Protein AF-S4NKR2-F1 (afdb_monomer_lite)

Organism: NCBI:txid116150

Secondary structure (DSSP, 8-state):
--HHHHHHHHHHHHHHHHTT--EEEEESS--SS--TTEEEEE-GGGGGGTTT--TT-TTS-HHHHHHHHHHHHHHHHHHS---

Foldseek 3Di:
DDPVVVVVVCVVVVVCVVVVAQDEAEDLDDDPDDDPSYHYDHPVVCVVLCVPPPPPDPVDDPVNSVVSSVVSVVVVPVVDDDD

Structure (mmCIF, N/CA/C/O backbone):
data_AF-S4NKR2-F1
#
_entry.id   AF-S4NKR2-F1
#
loop_
_atom_site.group_PDB
_atom_site.id
_atom_site.type_symbol
_atom_site.label_atom_id
_atom_site.label_alt_id
_atom_site.label_comp_id
_atom_site.label_asym_id
_atom_site.label_entity_id
_atom_site.label_seq_id
_atom_site.pdbx_PDB_ins_code
_atom_site.Cartn_x
_atom_site.Cartn_y
_atom_site.Cartn_z
_atom_site.occupancy
_atom_site.B_iso_or_equiv
_atom_site.auth_seq_id
_atom_site.auth_comp_id
_atom_site.auth_asym_id
_atom_site.auth_atom_id
_atom_site.pdbx_PDB_model_num
ATOM 1 N N . PRO A 1 1 ? 4.880 1.927 -8.308 1.00 63.50 1 PRO A N 1
ATOM 2 C CA . PRO A 1 1 ? 4.830 1.463 -6.899 1.00 63.50 1 PRO A CA 1
ATOM 3 C C . PRO A 1 1 ? 6.210 0.978 -6.443 1.00 63.50 1 PRO A C 1
ATOM 5 O O . PRO A 1 1 ? 6.757 0.060 -7.038 1.00 63.50 1 PRO A O 1
ATOM 8 N N . SER A 1 2 ? 6.794 1.625 -5.435 1.00 75.69 2 SER A N 1
ATOM 9 C CA . SER A 1 2 ? 8.033 1.163 -4.803 1.00 75.69 2 SER A CA 1
ATOM 10 C C . SER A 1 2 ? 7.815 0.985 -3.305 1.00 75.69 2 SER A C 1
ATOM 12 O O . SER A 1 2 ? 6.922 1.605 -2.714 1.00 75.69 2 SER A O 1
ATOM 14 N N . LYS A 1 3 ? 8.675 0.189 -2.663 1.00 82.75 3 LYS A N 1
ATOM 15 C CA . LYS A 1 3 ? 8.631 -0.027 -1.212 1.00 82.75 3 LYS A CA 1
ATOM 16 C C . LYS A 1 3 ? 8.695 1.286 -0.419 1.00 82.75 3 LYS A C 1
ATOM 18 O O . LYS A 1 3 ? 8.075 1.378 0.638 1.00 82.75 3 LYS A O 1
ATOM 23 N N . SER A 1 4 ? 9.385 2.316 -0.918 1.00 85.44 4 SER A N 1
ATOM 24 C CA . SER A 1 4 ? 9.419 3.639 -0.277 1.00 85.44 4 SER A CA 1
ATOM 25 C C . SER A 1 4 ? 8.053 4.338 -0.286 1.00 85.44 4 SER A C 1
ATOM 27 O O . SER A 1 4 ? 7.624 4.827 0.756 1.00 85.44 4 SER A O 1
ATOM 29 N N . HIS A 1 5 ? 7.318 4.309 -1.403 1.00 85.50 5 HIS A N 1
ATOM 30 C CA . HIS A 1 5 ? 5.967 4.885 -1.488 1.00 85.50 5 HIS A CA 1
ATOM 31 C C . HIS A 1 5 ? 4.965 4.153 -0.587 1.00 85.50 5 HIS A C 1
ATOM 33 O O . HIS A 1 5 ? 4.090 4.785 0.003 1.00 85.50 5 HIS A O 1
ATOM 39 N N . PHE A 1 6 ? 5.121 2.837 -0.415 1.00 90.12 6 PHE A N 1
ATOM 40 C CA . PHE A 1 6 ? 4.326 2.085 0.556 1.00 90.12 6 PHE A CA 1
ATOM 41 C C . PHE A 1 6 ? 4.560 2.567 1.994 1.00 90.12 6 PHE A C 1
ATOM 43 O O . PHE A 1 6 ? 3.606 2.773 2.742 1.00 90.12 6 PHE A O 1
ATOM 50 N N . HIS A 1 7 ? 5.819 2.798 2.381 1.00 91.69 7 HIS A N 1
ATOM 51 C CA . HIS A 1 7 ? 6.141 3.323 3.711 1.00 91.69 7 HIS A CA 1
ATOM 52 C C . HIS A 1 7 ? 5.586 4.724 3.936 1.00 91.69 7 HIS A C 1
ATOM 54 O O . HIS A 1 7 ? 5.042 4.984 5.006 1.00 91.69 7 HIS A O 1
ATOM 60 N N . LEU A 1 8 ? 5.674 5.583 2.922 1.00 93.00 8 LEU A N 1
ATOM 61 C CA . LEU A 1 8 ? 5.080 6.913 2.951 1.00 93.00 8 LEU A CA 1
ATOM 62 C C . LEU A 1 8 ? 3.560 6.836 3.186 1.00 93.00 8 LEU A C 1
ATOM 64 O O . LEU A 1 8 ? 3.041 7.529 4.056 1.00 93.00 8 LEU A O 1
ATOM 68 N N . MET A 1 9 ? 2.855 5.941 2.488 1.00 94.25 9 MET A N 1
ATOM 69 C CA . MET A 1 9 ? 1.406 5.782 2.662 1.00 94.25 9 MET A CA 1
ATOM 70 C C . MET A 1 9 ? 0.981 5.249 4.029 1.00 94.25 9 MET A C 1
ATOM 72 O O . MET A 1 9 ? -0.094 5.623 4.495 1.00 94.25 9 MET A O 1
ATOM 76 N N . LYS A 1 10 ? 1.818 4.475 4.733 1.00 94.38 10 LYS A N 1
ATOM 77 C CA . LYS A 1 10 ? 1.519 4.092 6.128 1.00 94.38 10 LYS A CA 1
ATOM 78 C C . LYS A 1 10 ? 1.313 5.313 7.028 1.00 94.38 10 LYS A C 1
ATOM 80 O O . LYS A 1 10 ? 0.440 5.279 7.888 1.00 94.38 10 LYS A O 1
ATOM 85 N N . GLY A 1 11 ? 2.068 6.390 6.795 1.00 95.00 11 GLY A N 1
ATOM 86 C CA . GLY A 1 11 ? 1.937 7.643 7.542 1.00 95.00 11 GLY A CA 1
ATOM 87 C C . GLY A 1 11 ? 0.603 8.364 7.332 1.00 95.00 11 GLY A C 1
ATOM 88 O O . GLY A 1 11 ? 0.251 9.205 8.146 1.00 95.00 11 GLY A O 1
ATOM 89 N N . LEU A 1 12 ? -0.149 8.028 6.280 1.00 96.06 12 LEU A N 1
ATOM 90 C CA . LEU A 1 12 ? -1.497 8.545 6.041 1.00 96.06 12 LEU A CA 1
ATOM 91 C C . LEU A 1 12 ? -2.570 7.554 6.501 1.00 96.06 12 LEU A C 1
ATOM 93 O O . LEU A 1 12 ? -3.522 7.933 7.177 1.00 96.06 12 LEU A O 1
ATOM 97 N N . VAL A 1 13 ? -2.418 6.279 6.141 1.00 97.00 13 VAL A N 1
ATOM 98 C CA . VAL A 1 13 ? -3.437 5.255 6.398 1.00 97.00 13 VAL A CA 1
ATOM 99 C C . VAL A 1 13 ? -3.593 4.979 7.888 1.00 97.00 13 VAL A C 1
ATOM 101 O O . VAL A 1 13 ? -4.719 4.879 8.363 1.00 97.00 13 VAL A O 1
ATOM 104 N N . TYR A 1 14 ? -2.497 4.874 8.642 1.00 96.38 14 TYR A N 1
ATOM 105 C CA . TYR A 1 14 ? -2.590 4.518 10.059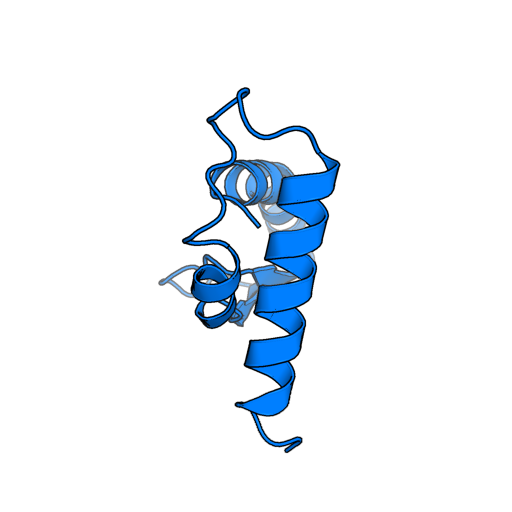 1.00 96.38 14 TYR A CA 1
ATOM 106 C C . TYR A 1 14 ? -3.272 5.599 10.904 1.00 96.38 14 TYR A C 1
ATOM 108 O O . TYR A 1 14 ? -4.207 5.240 11.614 1.00 96.38 14 TYR A O 1
ATOM 116 N N . PRO A 1 15 ? -2.950 6.901 10.767 1.00 98.06 15 PRO A N 1
ATOM 117 C CA . PRO A 1 15 ? -3.702 7.940 11.471 1.00 98.06 15 PRO A CA 1
ATOM 118 C C . PRO A 1 15 ? -5.196 7.965 11.127 1.00 98.06 15 PRO A C 1
ATOM 120 O O . PRO A 1 15 ? -6.022 8.215 12.000 1.00 98.06 15 PRO A O 1
ATOM 123 N N . LEU A 1 16 ? -5.573 7.675 9.874 1.00 98.25 16 LEU A N 1
ATOM 124 C CA . LEU A 1 16 ? -6.987 7.591 9.490 1.00 98.25 16 LEU A CA 1
ATOM 125 C C . LEU A 1 16 ? -7.699 6.425 10.188 1.00 98.25 16 LEU A C 1
ATOM 127 O O . LEU A 1 16 ? -8.823 6.587 10.662 1.00 98.25 16 LEU A O 1
ATOM 131 N N . LEU A 1 17 ? -7.042 5.270 10.284 1.00 97.81 17 LEU A N 1
ATOM 132 C CA . LEU A 1 17 ? -7.570 4.118 11.016 1.00 97.81 17 LEU A CA 1
ATOM 133 C C . LEU A 1 17 ? -7.672 4.401 12.521 1.00 97.81 17 LEU A C 1
ATOM 135 O O . LEU A 1 17 ? -8.689 4.072 13.128 1.00 97.81 17 LEU A O 1
ATOM 139 N N . GLU A 1 18 ? -6.661 5.047 13.110 1.00 97.25 18 GLU A N 1
ATOM 140 C CA . GLU A 1 18 ? -6.653 5.470 14.521 1.00 97.25 18 GLU A CA 1
ATOM 141 C C . GLU A 1 18 ? -7.784 6.461 14.832 1.00 97.25 18 GLU A C 1
ATOM 143 O O . GLU A 1 18 ? -8.395 6.390 15.896 1.00 97.25 18 GLU A O 1
ATOM 148 N N . ALA A 1 19 ? -8.126 7.331 13.880 1.00 98.06 19 ALA A N 1
ATOM 149 C CA . ALA A 1 19 ? -9.275 8.230 13.964 1.00 98.06 19 ALA A CA 1
ATOM 150 C C . ALA A 1 19 ? -10.636 7.535 13.727 1.00 98.06 19 ALA A C 1
ATOM 152 O O . ALA A 1 19 ? -11.677 8.192 13.751 1.00 98.06 19 ALA A O 1
ATOM 153 N N . GLY A 1 20 ? -10.657 6.216 13.506 1.00 97.81 20 GLY A N 1
ATOM 154 C CA . GLY A 1 20 ? -11.879 5.426 13.337 1.00 97.81 20 GLY A CA 1
ATOM 155 C C . GLY A 1 20 ? -12.454 5.423 11.918 1.00 97.81 20 GLY A C 1
ATOM 156 O O . GLY A 1 20 ? -13.566 4.931 11.715 1.00 97.81 20 GLY A O 1
ATOM 157 N N . HIS A 1 21 ? -11.726 5.942 10.925 1.00 98.50 21 HIS A N 1
ATOM 158 C CA . HIS A 1 21 ? -12.168 5.891 9.533 1.00 98.50 21 HIS A CA 1
ATOM 159 C C . HIS A 1 21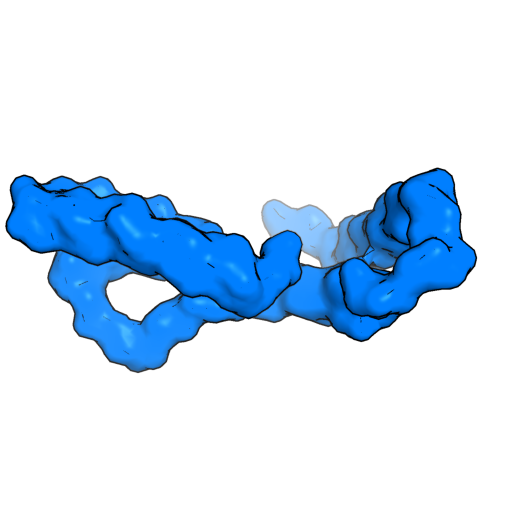 ? -12.053 4.480 8.946 1.00 98.50 21 HIS A C 1
ATOM 161 O O . HIS A 1 21 ? -11.168 3.702 9.298 1.00 98.50 21 HIS A O 1
ATOM 167 N N . GLN A 1 22 ? -12.931 4.177 7.986 1.00 98.38 22 GLN A N 1
ATOM 168 C CA . GLN A 1 22 ? -12.804 3.009 7.117 1.00 98.38 22 GLN A CA 1
ATOM 169 C C . GLN A 1 22 ? -11.925 3.354 5.919 1.00 98.38 22 GLN A C 1
ATOM 171 O O . GLN A 1 22 ? -12.203 4.308 5.191 1.00 98.38 22 GLN A O 1
ATOM 176 N N . VAL A 1 23 ? -10.874 2.570 5.705 1.00 98.00 23 VAL A N 1
ATOM 177 C CA . VAL A 1 23 ? -9.901 2.787 4.635 1.00 98.00 23 VAL A CA 1
ATOM 178 C C . VAL A 1 23 ? -9.880 1.578 3.710 1.00 98.00 23 VAL A C 1
ATOM 180 O O . VAL A 1 23 ? -9.758 0.437 4.151 1.00 98.00 23 VAL A O 1
ATOM 183 N N . THR A 1 24 ? -9.955 1.830 2.405 1.00 97.88 24 THR A N 1
ATOM 184 C CA . THR A 1 24 ? -9.618 0.836 1.380 1.00 97.88 24 THR A CA 1
ATOM 185 C C . THR A 1 24 ? -8.268 1.198 0.785 1.00 97.88 24 THR A C 1
ATOM 187 O O . THR A 1 24 ? -8.106 2.281 0.225 1.00 97.88 24 THR A O 1
ATOM 190 N N . TRP A 1 25 ? -7.292 0.304 0.911 1.00 96.00 25 TRP A N 1
ATOM 191 C CA . TRP A 1 25 ? -5.931 0.528 0.454 1.00 96.00 25 TRP A CA 1
ATOM 192 C C . TRP A 1 25 ? -5.559 -0.439 -0.668 1.00 96.00 25 TRP A C 1
ATOM 194 O O . TRP A 1 25 ? -5.317 -1.626 -0.450 1.00 96.00 25 TRP A O 1
ATOM 204 N N . ILE A 1 26 ? -5.477 0.102 -1.882 1.00 94.94 26 ILE A N 1
ATOM 205 C CA . ILE A 1 26 ? -4.956 -0.592 -3.060 1.00 94.94 26 ILE A CA 1
ATOM 206 C C . ILE A 1 26 ? -3.429 -0.552 -3.007 1.00 94.94 26 ILE A C 1
ATOM 208 O O . ILE A 1 26 ? -2.833 0.528 -3.0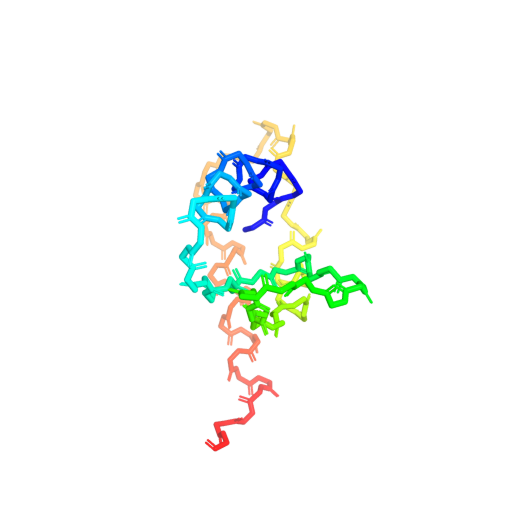17 1.00 94.94 26 ILE A O 1
ATOM 212 N N . THR A 1 27 ? -2.782 -1.709 -2.903 1.00 93.06 27 THR A N 1
ATOM 213 C CA . THR A 1 27 ? -1.330 -1.768 -2.696 1.00 93.06 27 THR A CA 1
ATOM 214 C C . THR A 1 27 ? -0.722 -3.040 -3.266 1.00 93.06 27 THR A C 1
ATOM 216 O O . THR A 1 27 ? -1.346 -4.099 -3.276 1.00 93.06 27 THR A O 1
ATOM 219 N N . THR A 1 28 ? 0.529 -2.935 -3.713 1.00 91.94 28 THR A N 1
ATOM 220 C CA . THR A 1 28 ? 1.335 -4.100 -4.091 1.00 91.94 28 THR A CA 1
ATOM 221 C C . THR A 1 28 ? 1.935 -4.817 -2.877 1.00 91.94 28 THR A C 1
ATOM 223 O O . THR A 1 28 ? 2.374 -5.953 -2.989 1.00 91.94 28 THR A O 1
ATOM 226 N N . TYR A 1 29 ? 1.899 -4.179 -1.701 1.00 91.69 29 TYR A N 1
ATOM 227 C CA . TYR A 1 29 ? 2.413 -4.708 -0.437 1.00 91.69 29 TYR A CA 1
ATOM 228 C C . TYR A 1 29 ? 1.271 -4.864 0.586 1.00 91.69 29 TYR A C 1
ATOM 230 O O . TYR A 1 29 ? 1.201 -4.083 1.543 1.00 91.69 29 TYR A O 1
ATOM 238 N N . PRO A 1 30 ? 0.319 -5.794 0.386 1.00 92.62 30 PRO A N 1
ATOM 239 C CA . PRO A 1 30 ? -0.755 -6.009 1.351 1.00 92.62 30 PRO A CA 1
ATOM 240 C C . PRO A 1 30 ? -0.192 -6.510 2.689 1.00 92.62 30 PRO A C 1
ATOM 242 O O . PRO A 1 30 ? 0.809 -7.228 2.749 1.00 92.62 30 PRO A O 1
ATOM 245 N N . GLY A 1 31 ? -0.834 -6.114 3.788 1.00 88.81 31 GLY A N 1
ATOM 246 C CA . GLY A 1 31 ? -0.507 -6.642 5.110 1.00 88.81 31 GLY A CA 1
ATOM 247 C C . GLY A 1 31 ? -0.919 -8.112 5.233 1.00 88.81 31 GLY A C 1
ATOM 248 O O . GLY A 1 31 ? -1.915 -8.534 4.659 1.00 88.81 31 GLY A O 1
ATOM 249 N N . THR A 1 32 ? -0.176 -8.897 6.015 1.00 87.31 32 THR A N 1
ATOM 250 C CA . THR A 1 32 ? -0.503 -10.317 6.257 1.00 87.31 32 THR A CA 1
ATOM 251 C C . THR A 1 32 ? -1.504 -10.526 7.388 1.00 87.31 32 THR A C 1
ATOM 253 O O . THR A 1 32 ? -2.082 -11.602 7.515 1.00 87.31 32 THR A O 1
ATOM 256 N N . LYS A 1 33 ? -1.698 -9.512 8.237 1.00 89.12 33 LYS A N 1
ATOM 257 C CA . LYS A 1 33 ? -2.618 -9.561 9.372 1.00 89.12 33 LYS A CA 1
ATOM 258 C C . LYS A 1 33 ? -3.834 -8.682 9.087 1.00 89.12 33 LYS A C 1
ATOM 260 O O . LYS A 1 33 ? -3.649 -7.571 8.586 1.00 89.12 33 LYS A O 1
ATOM 265 N N . PRO A 1 34 ? -5.048 -9.139 9.435 1.00 89.62 34 PRO A N 1
ATOM 266 C CA . PRO A 1 34 ? -6.229 -8.296 9.352 1.00 89.62 34 PRO A CA 1
ATOM 267 C C . PRO A 1 34 ? -6.084 -7.106 10.308 1.00 89.62 34 PRO A C 1
ATOM 269 O O . PRO A 1 34 ? -5.649 -7.261 11.451 1.00 89.62 34 PRO A O 1
ATOM 272 N N . VAL A 1 35 ? -6.449 -5.921 9.824 1.00 94.62 35 VAL A N 1
ATOM 273 C CA . VAL A 1 35 ? -6.479 -4.673 10.593 1.00 94.62 35 VAL A CA 1
ATOM 274 C C . VAL A 1 35 ? -7.916 -4.166 10.571 1.00 94.62 35 VAL A C 1
ATOM 276 O O . VAL A 1 35 ? -8.554 -4.146 9.519 1.00 94.62 35 VAL A O 1
ATOM 279 N N . GLN A 1 36 ? -8.450 -3.798 11.735 1.00 96.44 36 GLN A N 1
ATOM 280 C CA . GLN A 1 36 ? -9.818 -3.295 11.836 1.00 96.44 36 GLN A CA 1
ATOM 281 C C . GLN A 1 36 ? -9.996 -2.047 10.961 1.00 96.44 36 GLN A C 1
ATOM 283 O O . GLN A 1 36 ? -9.103 -1.207 10.893 1.00 96.44 36 GLN A O 1
ATOM 288 N N . ASN A 1 37 ? -11.150 -1.940 10.295 1.00 97.50 37 ASN A N 1
ATOM 289 C CA . ASN A 1 37 ? -11.509 -0.835 9.399 1.00 97.50 37 ASN A CA 1
ATOM 290 C C . ASN A 1 37 ? -10.578 -0.648 8.185 1.00 97.50 37 ASN A C 1
ATOM 292 O O . ASN A 1 37 ? -10.680 0.365 7.495 1.00 97.50 37 ASN A O 1
ATOM 296 N N . LEU A 1 38 ? -9.711 -1.622 7.882 1.00 97.81 38 LEU A N 1
ATOM 297 C CA . LEU A 1 38 ? -8.837 -1.604 6.713 1.00 97.81 38 LEU A CA 1
ATOM 298 C C . LEU A 1 38 ? -9.177 -2.751 5.763 1.00 97.81 38 LEU A C 1
ATOM 300 O O . LEU A 1 38 ? -9.107 -3.923 6.128 1.00 97.81 38 LEU A O 1
ATOM 304 N N . THR A 1 39 ? -9.478 -2.407 4.515 1.00 97.44 39 THR A N 1
ATOM 305 C CA . THR A 1 39 ? -9.595 -3.366 3.411 1.00 97.44 39 THR A CA 1
ATOM 306 C C . THR A 1 39 ? -8.400 -3.206 2.487 1.00 97.44 39 THR A C 1
ATOM 308 O O . THR A 1 39 ? -8.133 -2.105 2.010 1.00 97.44 39 THR A O 1
ATOM 311 N N . TYR A 1 40 ? -7.688 -4.293 2.205 1.00 96.19 40 TYR A N 1
ATOM 312 C CA . TYR A 1 40 ? -6.658 -4.298 1.172 1.00 96.19 40 TYR A CA 1
ATOM 313 C C . TYR A 1 40 ? -7.254 -4.724 -0.167 1.00 96.19 40 TYR A C 1
ATOM 315 O O . TYR A 1 40 ? -7.955 -5.730 -0.243 1.00 96.19 40 TYR A O 1
ATOM 323 N N . VAL A 1 41 ? -6.920 -3.992 -1.228 1.00 95.38 41 VAL A N 1
ATOM 324 C CA . VAL A 1 41 ? -7.056 -4.487 -2.602 1.00 95.38 41 VAL A CA 1
ATOM 325 C C . VAL A 1 41 ? -5.660 -4.891 -3.052 1.00 95.38 41 VAL A C 1
ATOM 327 O O . VAL A 1 41 ? -4.801 -4.038 -3.292 1.00 95.38 41 VAL A O 1
ATOM 330 N N . ASP A 1 42 ? -5.426 -6.200 -3.081 1.00 93.44 42 ASP A N 1
ATOM 331 C CA . ASP A 1 42 ? -4.129 -6.778 -3.412 1.00 93.44 42 ASP A CA 1
ATOM 332 C C . ASP A 1 42 ? -3.852 -6.662 -4.915 1.00 93.44 42 ASP A C 1
ATOM 334 O O . ASP A 1 42 ? -4.526 -7.267 -5.750 1.00 93.44 42 ASP A O 1
ATOM 338 N N . VAL A 1 43 ? -2.828 -5.879 -5.246 1.00 91.94 43 VAL A N 1
ATOM 339 C CA . VAL A 1 43 ? -2.297 -5.747 -6.606 1.00 91.94 43 VAL A CA 1
ATOM 340 C C . VAL A 1 43 ? -0.811 -6.119 -6.674 1.00 91.94 43 VAL A C 1
ATOM 342 O O . VAL A 1 43 ? -0.082 -5.631 -7.535 1.00 91.94 43 VAL A O 1
ATOM 345 N N . SER A 1 44 ? -0.338 -6.990 -5.777 1.00 91.00 44 SER A N 1
ATOM 346 C CA . SER A 1 44 ? 1.058 -7.465 -5.697 1.00 91.00 44 SER A CA 1
ATOM 347 C C . SER A 1 44 ? 1.581 -8.074 -7.001 1.00 91.00 44 SER A C 1
ATOM 349 O O . SER A 1 44 ? 2.757 -7.942 -7.331 1.00 91.00 44 SER A O 1
ATOM 351 N N . HIS A 1 45 ? 0.706 -8.659 -7.820 1.00 87.75 45 HIS A N 1
ATOM 352 C CA . HIS A 1 45 ? 1.066 -9.165 -9.146 1.00 87.75 45 HIS A CA 1
ATOM 353 C C . HIS A 1 45 ? 1.644 -8.082 -10.081 1.00 87.75 45 HIS A C 1
ATOM 355 O O . HIS A 1 45 ? 2.432 -8.409 -10.970 1.00 87.75 45 HIS A O 1
ATOM 361 N N . LEU A 1 46 ? 1.315 -6.801 -9.861 1.00 85.62 46 LEU A N 1
ATOM 362 C CA . LEU A 1 46 ? 1.833 -5.677 -10.648 1.00 85.62 46 LEU A CA 1
ATOM 363 C C . LEU A 1 46 ? 3.302 -5.348 -10.348 1.00 85.62 46 LEU A C 1
ATOM 365 O O . LEU A 1 46 ? 3.913 -4.601 -11.113 1.00 85.62 46 LEU A O 1
ATOM 369 N N . GLU A 1 47 ? 3.902 -5.894 -9.283 1.00 83.00 47 GLU A N 1
ATOM 370 C CA . GLU A 1 47 ? 5.335 -5.686 -9.006 1.00 83.00 47 GLU A CA 1
ATOM 371 C C . GLU A 1 47 ? 6.216 -6.193 -10.149 1.00 83.00 47 GLU A C 1
ATOM 373 O O . GLU A 1 47 ? 7.208 -5.554 -10.500 1.00 83.00 47 GLU A O 1
ATOM 378 N N . LYS A 1 48 ? 5.784 -7.261 -10.825 1.00 81.75 48 LYS A N 1
ATOM 379 C CA . LYS A 1 48 ? 6.467 -7.820 -11.999 1.00 81.75 48 LYS A CA 1
ATOM 380 C C . LYS A 1 48 ? 6.575 -6.827 -13.162 1.00 81.75 48 LYS A C 1
ATOM 382 O O . LYS A 1 48 ? 7.502 -6.914 -13.959 1.00 81.75 48 LYS A O 1
ATOM 387 N N . LEU A 1 49 ? 5.668 -5.848 -13.259 1.00 77.88 49 LEU A N 1
ATOM 388 C CA . LEU A 1 49 ? 5.711 -4.826 -14.317 1.00 77.88 49 LEU A CA 1
ATOM 389 C C . LEU A 1 49 ? 6.861 -3.835 -14.135 1.00 77.88 49 LEU A C 1
ATOM 391 O O . LEU A 1 49 ? 7.297 -3.204 -15.101 1.00 77.88 49 LEU A O 1
ATOM 395 N N . VAL A 1 50 ? 7.333 -3.684 -12.898 1.00 73.94 50 VAL A N 1
ATOM 396 C CA . VAL A 1 50 ? 8.368 -2.719 -12.520 1.00 73.94 50 VAL A CA 1
ATOM 397 C C . VAL A 1 50 ? 9.675 -3.383 -12.084 1.00 73.94 50 VAL A C 1
ATOM 399 O O . VAL A 1 50 ? 10.668 -2.682 -11.944 1.00 73.94 50 VAL A O 1
ATOM 402 N N . GLU A 1 51 ? 9.713 -4.711 -11.941 1.00 71.94 51 GLU A N 1
ATOM 403 C CA . GLU A 1 51 ? 10.894 -5.490 -11.529 1.00 71.94 51 GLU A CA 1
ATOM 404 C C . GLU A 1 51 ? 12.125 -5.249 -12.421 1.00 71.94 51 GLU A C 1
ATOM 406 O O . GLU A 1 51 ? 13.256 -5.223 -11.943 1.00 71.94 51 GLU A O 1
ATOM 411 N N . HIS A 1 52 ? 11.912 -4.998 -13.714 1.00 68.88 52 HIS A N 1
ATOM 412 C CA . HIS A 1 52 ? 12.987 -4.716 -14.671 1.00 68.88 52 HIS A CA 1
ATOM 413 C C . HIS A 1 52 ? 13.307 -3.224 -14.836 1.00 68.88 52 HIS A C 1
ATOM 415 O O . HIS A 1 52 ? 14.128 -2.862 -15.681 1.00 68.88 52 HIS A O 1
ATOM 421 N N . ILE A 1 53 ? 12.662 -2.352 -14.058 1.00 71.31 53 ILE A N 1
ATOM 422 C CA . ILE A 1 53 ? 12.919 -0.914 -14.071 1.00 71.31 53 ILE A CA 1
ATOM 423 C C . ILE A 1 53 ? 13.848 -0.592 -12.904 1.00 71.31 53 ILE A C 1
ATOM 425 O O . ILE A 1 53 ? 13.419 -0.444 -11.760 1.00 71.31 53 ILE A O 1
ATOM 429 N N . ASP A 1 54 ? 15.138 -0.456 -13.201 1.00 69.00 54 ASP A N 1
ATOM 430 C CA . ASP A 1 54 ? 16.116 -0.000 -12.217 1.00 69.00 54 ASP A CA 1
ATOM 431 C C . ASP A 1 54 ? 15.942 1.504 -11.953 1.00 69.00 54 ASP A C 1
ATOM 433 O O . ASP A 1 54 ? 16.451 2.358 -12.680 1.00 69.00 54 ASP A O 1
ATOM 437 N N . MET A 1 55 ? 15.194 1.824 -10.8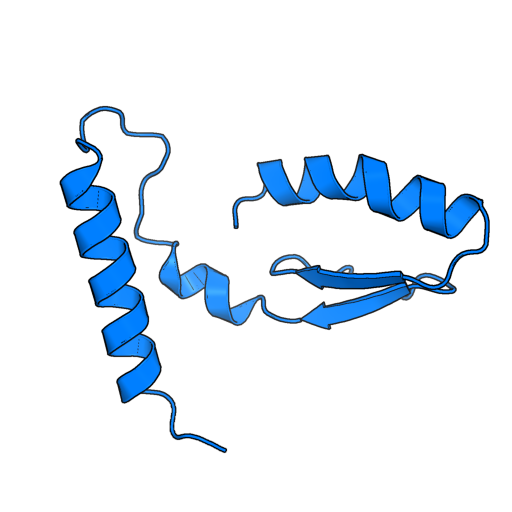96 1.00 67.12 55 MET A N 1
ATOM 438 C CA . MET A 1 55 ? 14.925 3.201 -10.470 1.00 67.12 55 MET A CA 1
ATOM 439 C C . MET A 1 55 ? 16.106 3.868 -9.746 1.00 67.12 55 MET A C 1
ATOM 441 O O . MET A 1 55 ? 16.042 5.068 -9.488 1.00 67.12 55 MET A O 1
ATOM 445 N N . ASN A 1 56 ? 17.164 3.123 -9.405 1.00 63.91 56 ASN A N 1
ATOM 446 C CA . ASN A 1 56 ? 18.354 3.655 -8.729 1.00 63.91 56 ASN A CA 1
ATOM 447 C C . ASN A 1 56 ? 19.495 3.969 -9.707 1.00 63.91 56 ASN A C 1
ATOM 449 O O . ASN A 1 56 ? 20.505 4.564 -9.322 1.00 63.91 56 ASN A O 1
ATOM 453 N N . ASN A 1 57 ? 19.355 3.582 -10.973 1.00 64.50 57 ASN A N 1
ATOM 454 C CA . ASN A 1 57 ? 20.380 3.779 -11.980 1.00 64.50 57 ASN A CA 1
ATOM 455 C C . ASN A 1 57 ? 20.151 5.061 -12.786 1.00 64.50 57 ASN A C 1
ATOM 457 O O . ASN A 1 57 ? 19.438 5.094 -13.789 1.00 64.50 57 ASN A O 1
ATOM 461 N N . ASN A 1 58 ? 20.856 6.119 -12.379 1.00 59.53 58 ASN A N 1
ATOM 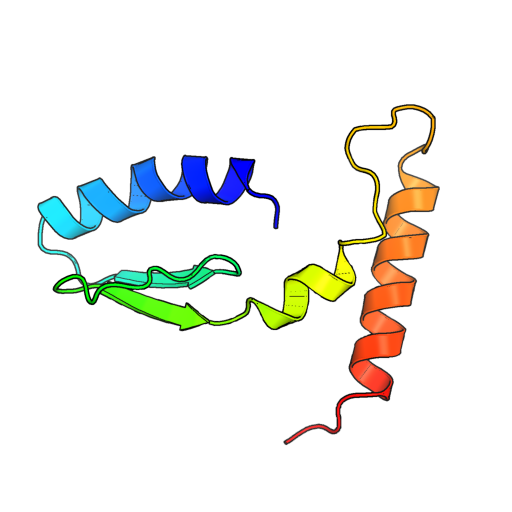462 C CA . ASN A 1 58 ? 20.844 7.430 -13.033 1.00 59.53 58 ASN A CA 1
ATOM 463 C C . ASN A 1 58 ? 21.375 7.434 -14.484 1.00 59.53 58 ASN A C 1
ATOM 465 O O . ASN A 1 58 ? 21.354 8.483 -15.124 1.00 59.53 58 ASN A O 1
ATOM 469 N N . ARG A 1 59 ? 21.850 6.303 -15.038 1.00 55.69 59 ARG A N 1
ATOM 470 C CA . ARG A 1 59 ? 22.211 6.214 -16.469 1.00 55.69 59 ARG A CA 1
ATOM 471 C C . ARG A 1 59 ? 20.998 6.079 -17.395 1.00 55.69 59 ARG A C 1
ATOM 473 O O . ARG A 1 59 ? 21.154 6.218 -18.608 1.00 55.69 59 ARG A O 1
ATOM 480 N N . PHE A 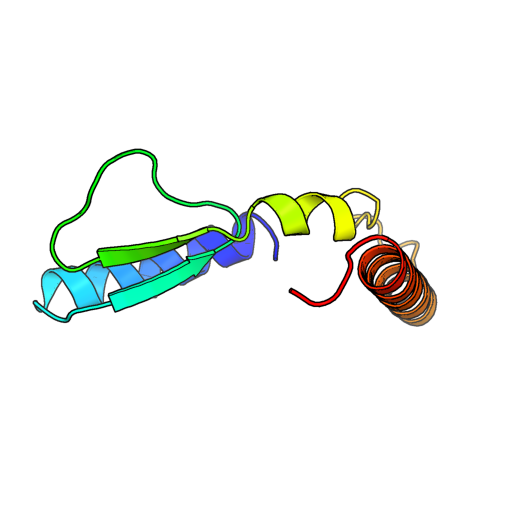1 60 ? 19.802 5.832 -16.861 1.00 55.19 60 PHE A N 1
ATOM 481 C CA . PHE A 1 60 ? 18.581 5.694 -17.651 1.00 55.19 60 PHE A CA 1
ATOM 482 C C . PHE A 1 60 ? 17.812 7.018 -17.723 1.00 55.19 60 PHE A C 1
ATOM 484 O O . PHE A 1 60 ? 16.925 7.305 -16.925 1.00 55.19 60 PHE A O 1
ATOM 491 N N . ASN A 1 61 ? 18.157 7.826 -18.730 1.00 60.44 61 ASN A N 1
ATOM 492 C CA . ASN A 1 61 ? 17.418 9.023 -19.137 1.00 60.44 61 ASN A CA 1
ATOM 493 C C . ASN A 1 61 ? 15.905 8.742 -19.228 1.00 60.44 61 ASN A C 1
ATOM 495 O O . ASN A 1 61 ? 15.492 7.744 -19.822 1.00 60.44 61 ASN A O 1
ATOM 499 N N . GLY A 1 62 ? 15.081 9.646 -18.685 1.00 70.56 62 GLY A N 1
ATOM 500 C CA . GLY A 1 62 ? 13.654 9.418 -18.405 1.00 70.56 62 GLY A CA 1
ATOM 501 C C . GLY A 1 62 ? 12.805 8.860 -19.557 1.00 70.56 62 GLY A C 1
ATOM 502 O O . GLY A 1 62 ? 11.880 8.094 -19.305 1.00 70.56 62 GLY A O 1
ATOM 503 N N . ILE A 1 63 ? 13.145 9.142 -20.821 1.00 80.94 63 ILE A N 1
ATOM 504 C CA . ILE A 1 63 ? 12.429 8.599 -21.993 1.00 80.94 63 ILE A CA 1
ATOM 505 C C . ILE A 1 63 ? 12.572 7.071 -22.091 1.00 80.94 63 ILE A C 1
ATOM 507 O O . ILE A 1 63 ? 11.620 6.386 -22.463 1.00 80.94 63 ILE A O 1
ATOM 511 N N . HIS A 1 64 ? 13.735 6.514 -21.740 1.00 76.94 64 HIS A N 1
ATOM 512 C CA . HIS A 1 64 ? 13.953 5.067 -21.781 1.00 76.94 64 HIS A CA 1
ATOM 513 C C . HIS A 1 64 ? 13.114 4.343 -20.724 1.00 76.94 64 HIS A C 1
ATOM 515 O O . HIS A 1 64 ? 12.501 3.322 -21.026 1.00 76.94 64 HIS A O 1
ATOM 521 N N . MET A 1 65 ? 13.033 4.907 -19.514 1.00 76.75 65 MET A N 1
ATOM 522 C CA . MET A 1 65 ? 12.189 4.374 -18.442 1.00 76.75 65 MET A CA 1
ATOM 523 C C . MET A 1 65 ? 10.711 4.399 -18.844 1.00 76.75 65 MET A C 1
ATOM 525 O O . MET A 1 65 ? 10.040 3.373 -18.752 1.00 76.75 65 MET A O 1
ATOM 529 N N . VAL A 1 66 ? 10.229 5.524 -19.388 1.00 82.00 66 VAL A N 1
ATOM 530 C CA . VAL A 1 66 ? 8.846 5.643 -19.883 1.00 82.00 66 VAL A CA 1
ATOM 531 C C . VAL A 1 66 ? 8.567 4.618 -20.984 1.00 82.00 66 VAL A C 1
ATOM 533 O O . VAL A 1 66 ? 7.531 3.954 -20.953 1.00 82.00 66 VAL A O 1
ATOM 536 N N . LYS A 1 67 ? 9.500 4.433 -21.927 1.00 84.56 67 LYS A N 1
ATOM 537 C CA . LYS A 1 67 ? 9.360 3.446 -23.005 1.00 84.56 67 LYS A CA 1
ATOM 538 C C . LYS A 1 67 ? 9.292 2.017 -22.463 1.00 84.56 67 LYS A C 1
ATOM 540 O O . LYS A 1 67 ? 8.419 1.269 -22.889 1.00 84.56 67 LYS A O 1
ATOM 545 N N . GLN A 1 68 ? 10.173 1.639 -21.535 1.00 81.56 68 GLN A N 1
ATOM 546 C CA . GLN A 1 68 ? 10.161 0.301 -20.930 1.00 81.56 68 GLN A CA 1
ATOM 547 C C . GLN A 1 68 ? 8.891 0.050 -20.117 1.00 81.56 68 GLN A C 1
ATOM 549 O O . GLN A 1 68 ? 8.269 -0.999 -20.263 1.00 81.56 68 GLN A O 1
ATOM 554 N N . PHE A 1 69 ? 8.463 1.028 -19.322 1.00 82.94 69 PHE A N 1
ATOM 555 C CA . PHE A 1 69 ? 7.224 0.945 -18.560 1.00 82.94 69 PHE A CA 1
ATOM 556 C C . PHE A 1 69 ? 6.002 0.749 -19.469 1.00 82.94 69 PHE A C 1
ATOM 558 O O . PHE A 1 69 ? 5.218 -0.177 -19.261 1.00 82.94 69 PHE A O 1
ATOM 565 N N . ALA A 1 70 ? 5.874 1.570 -20.518 1.00 86.31 70 ALA A N 1
ATOM 566 C CA . ALA A 1 70 ? 4.786 1.452 -21.487 1.00 86.31 70 ALA A CA 1
ATOM 567 C C . ALA A 1 70 ? 4.794 0.088 -22.196 1.00 86.31 70 ALA A C 1
ATOM 569 O O . ALA A 1 70 ? 3.736 -0.511 -22.405 1.00 86.31 70 ALA A O 1
ATOM 570 N N . TRP A 1 71 ? 5.981 -0.426 -22.531 1.00 85.88 71 TRP A N 1
ATOM 571 C CA . TRP A 1 71 ? 6.133 -1.734 -23.165 1.00 85.88 71 TRP A CA 1
ATOM 572 C C . TRP A 1 71 ? 5.694 -2.874 -22.235 1.00 85.88 71 TRP A C 1
ATOM 574 O O . TRP A 1 71 ? 4.929 -3.742 -22.654 1.00 85.88 71 TRP A O 1
ATOM 584 N N . ASN A 1 72 ? 6.092 -2.834 -20.959 1.00 84.25 72 ASN A N 1
ATOM 585 C CA . ASN A 1 72 ? 5.704 -3.834 -19.959 1.00 84.25 72 ASN A CA 1
ATOM 586 C C . ASN A 1 72 ? 4.187 -3.855 -19.725 1.00 84.25 72 ASN A C 1
ATOM 588 O O . ASN A 1 72 ? 3.592 -4.932 -19.701 1.00 84.25 72 ASN A O 1
ATOM 592 N N . ILE A 1 73 ? 3.548 -2.684 -19.614 1.00 85.62 73 ILE A N 1
ATOM 593 C CA . ILE A 1 73 ? 2.083 -2.587 -19.491 1.00 85.62 73 ILE A CA 1
ATOM 594 C C . ILE A 1 73 ? 1.397 -3.165 -20.725 1.00 85.62 73 ILE A C 1
ATOM 596 O O . ILE A 1 73 ? 0.485 -3.977 -20.590 1.00 85.62 73 ILE A O 1
ATOM 600 N N . SER A 1 74 ? 1.843 -2.766 -21.919 1.00 88.06 74 SER A N 1
ATOM 601 C CA . SER A 1 74 ? 1.232 -3.217 -23.175 1.00 88.06 74 SER A CA 1
ATOM 602 C C . SER A 1 74 ? 1.289 -4.738 -23.299 1.00 88.06 74 SER A C 1
ATOM 604 O O . SER A 1 74 ? 0.295 -5.371 -23.642 1.00 88.06 74 SER A O 1
ATOM 606 N N . ARG A 1 75 ? 2.434 -5.339 -22.957 1.00 87.06 75 ARG A N 1
ATOM 607 C CA . ARG A 1 75 ? 2.591 -6.794 -22.952 1.00 87.06 75 ARG A CA 1
ATOM 608 C C . ARG A 1 75 ? 1.691 -7.468 -21.919 1.00 87.06 75 ARG A C 1
ATOM 610 O O . ARG A 1 75 ? 0.987 -8.410 -22.264 1.00 87.06 75 ARG A O 1
ATOM 617 N N . SER A 1 76 ? 1.656 -6.959 -20.690 1.00 83.75 76 SER A N 1
ATOM 618 C CA . SER A 1 76 ? 0.794 -7.514 -19.641 1.00 83.75 76 SER A CA 1
ATOM 619 C C . SER A 1 76 ? -0.690 -7.451 -20.000 1.00 83.75 76 SER A C 1
ATOM 621 O O . SER A 1 76 ? -1.428 -8.376 -19.670 1.00 83.75 76 SER A O 1
ATOM 623 N N . ALA A 1 77 ? -1.129 -6.382 -20.669 1.00 84.81 77 ALA A N 1
ATOM 624 C CA . ALA A 1 77 ? -2.514 -6.219 -21.104 1.00 84.81 77 ALA A CA 1
ATOM 625 C C . ALA A 1 77 ? -2.892 -7.179 -22.245 1.00 84.81 77 ALA A C 1
ATOM 627 O O . ALA A 1 77 ? -4.045 -7.577 -22.342 1.00 84.81 77 ALA A O 1
ATOM 628 N N . LEU A 1 78 ? -1.934 -7.569 -23.093 1.00 86.00 78 LEU A N 1
ATOM 629 C CA . LEU A 1 78 ? -2.148 -8.582 -24.134 1.00 86.00 78 LEU A CA 1
ATOM 630 C C . LEU A 1 78 ? -2.186 -10.005 -23.563 1.00 86.00 78 LEU A C 1
ATOM 632 O O . LEU A 1 78 ? -2.945 -10.841 -24.043 1.00 86.00 78 LEU A O 1
ATOM 636 N N . GLU A 1 79 ? -1.355 -10.288 -22.560 1.00 86.19 79 GLU A N 1
ATOM 637 C CA . GLU A 1 79 ? -1.255 -11.617 -21.943 1.00 86.19 79 GLU A CA 1
ATOM 638 C C . GLU A 1 79 ? -2.397 -11.898 -20.945 1.00 86.19 79 GLU A C 1
ATOM 640 O O . GLU A 1 79 ? -2.665 -13.059 -20.637 1.00 86.19 79 GLU A O 1
ATOM 645 N N . THR A 1 80 ? -3.095 -10.859 -20.467 1.00 78.69 80 THR A N 1
ATOM 646 C CA . THR A 1 80 ? -4.207 -10.987 -19.511 1.00 78.69 80 THR A CA 1
ATOM 647 C C . THR A 1 80 ? -5.544 -10.740 -20.221 1.00 78.69 80 THR A C 1
ATOM 649 O O . THR A 1 80 ? -5.823 -9.598 -20.585 1.00 78.69 80 THR A O 1
ATOM 652 N N . PRO A 1 81 ? -6.392 -11.765 -20.436 1.00 72.06 81 PRO A N 1
ATOM 653 C CA . PRO A 1 81 ? -7.702 -11.566 -21.049 1.00 72.06 81 PRO A CA 1
ATOM 654 C C . PRO A 1 81 ? -8.588 -10.682 -20.161 1.00 72.06 81 PRO A C 1
ATOM 656 O O . PRO A 1 81 ? -8.546 -10.785 -18.934 1.00 72.06 81 PRO A O 1
ATOM 659 N N . ALA A 1 82 ? -9.394 -9.818 -20.783 1.00 68.69 82 ALA A N 1
ATOM 660 C CA . ALA A 1 82 ? -10.421 -9.064 -20.073 1.00 68.69 82 ALA A CA 1
ATOM 661 C C . ALA A 1 82 ? -11.440 -10.055 -19.487 1.00 68.69 82 ALA A C 1
ATOM 663 O O . ALA A 1 82 ? -12.017 -10.848 -20.233 1.00 68.69 82 ALA A O 1
ATOM 664 N N . VAL A 1 83 ? -11.587 -10.038 -18.160 1.00 56.12 83 VAL A N 1
ATOM 665 C CA . VAL A 1 83 ? -12.543 -10.864 -17.405 1.00 56.12 83 VAL A CA 1
ATOM 666 C C . VAL A 1 83 ? -13.912 -10.202 -17.415 1.00 56.12 83 VAL A C 1
ATOM 668 O O . VAL A 1 83 ? -13.953 -8.972 -17.183 1.00 56.12 83 VAL A O 1
#

Sequence (83 aa):
PSKSHFHLMKGLVYPLLEAGHQVTWITTYPGTKPVQNLTYVDVSHLEKLVEHIDMNNNRFNGIHMVKQFAWNISRSALETPAV

Radius of gyration: 15.98 Å; chains: 1; bounding box: 35×21×39 Å

pLDDT: mean 85.0, std 11.82, range [55.19, 98.5]